Protein AF-A0A0F9LWI1-F1 (afdb_monomer_lite)

Radius of gyration: 13.27 Å; chains: 1; bounding box: 30×37×36 Å

Organism: NCBI:txid412755

Foldseek 3Di:
DWFKAKAFDFVQQQLPCCLQCQDPQNVVCCVVPVDDDLQRGQWDGDPRGIGGRDDPPGPDYDPPPCRSCVPRPRNGIDMFIWDDDVPDGDGDPPDD

Structure (mmCIF, N/CA/C/O backbone):
data_AF-A0A0F9LWI1-F1
#
_entry.id   AF-A0A0F9LWI1-F1
#
loop_
_atom_site.group_PDB
_atom_site.id
_atom_site.type_symbol
_atom_site.label_atom_id
_atom_site.label_alt_id
_atom_site.label_comp_id
_atom_site.label_asym_id
_atom_site.label_entity_id
_atom_site.label_seq_id
_atom_site.pdbx_PDB_ins_code
_atom_site.Cartn_x
_atom_site.Cartn_y
_atom_site.Cartn_z
_atom_site.occupancy
_atom_site.B_iso_or_equiv
_atom_site.auth_seq_id
_atom_site.auth_comp_id
_atom_site.auth_asym_id
_atom_site.auth_atom_id
_atom_site.pdbx_PDB_model_num
ATOM 1 N N . MET A 1 1 ? -17.614 3.703 9.883 1.00 61.25 1 MET A N 1
ATOM 2 C CA . MET A 1 1 ? -16.838 3.423 8.656 1.00 61.25 1 MET A CA 1
ATOM 3 C C . MET A 1 1 ? -16.037 2.156 8.907 1.00 61.25 1 MET A C 1
ATOM 5 O O . MET A 1 1 ? -15.418 2.070 9.960 1.00 61.25 1 MET A O 1
ATOM 9 N N . GLN A 1 2 ? -16.137 1.152 8.036 1.00 77.12 2 GLN A N 1
ATOM 10 C CA . GLN A 1 2 ? -15.335 -0.071 8.159 1.00 77.12 2 GLN A CA 1
ATOM 11 C C . GLN A 1 2 ? -13.884 0.231 7.776 1.00 77.12 2 GLN A C 1
ATOM 13 O O . GLN A 1 2 ? -13.646 1.077 6.916 1.00 77.12 2 GLN A O 1
ATOM 18 N N . ILE A 1 3 ? -12.930 -0.435 8.425 1.00 83.44 3 ILE A N 1
ATOM 19 C CA . ILE A 1 3 ? -11.502 -0.253 8.161 1.00 83.44 3 ILE A CA 1
ATOM 20 C C . ILE A 1 3 ? -10.921 -1.577 7.676 1.00 83.44 3 ILE A C 1
ATOM 22 O O . ILE A 1 3 ? -11.288 -2.639 8.178 1.00 83.44 3 ILE A O 1
ATOM 26 N N . TYR A 1 4 ? -10.009 -1.507 6.710 1.00 93.06 4 TYR A N 1
ATOM 27 C CA . TYR A 1 4 ? -9.396 -2.675 6.095 1.00 93.06 4 TYR A CA 1
ATOM 28 C C . TYR A 1 4 ? -7.875 -2.687 6.275 1.00 93.06 4 TYR A C 1
ATOM 30 O O . TYR A 1 4 ? -7.222 -1.645 6.375 1.00 93.06 4 TYR A O 1
ATOM 38 N N . ARG A 1 5 ? -7.296 -3.888 6.286 1.00 93.44 5 ARG A N 1
ATOM 39 C CA . ARG A 1 5 ? -5.852 -4.132 6.277 1.00 93.44 5 ARG A CA 1
ATOM 40 C C . ARG A 1 5 ? -5.444 -4.727 4.933 1.00 93.44 5 ARG A C 1
ATOM 42 O O . ARG A 1 5 ? -6.106 -5.617 4.412 1.00 93.44 5 ARG A O 1
ATOM 49 N N . LEU A 1 6 ? -4.319 -4.264 4.395 1.00 96.25 6 LEU A N 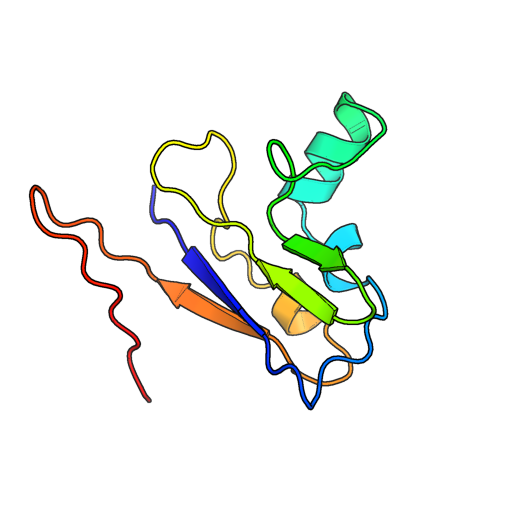1
ATOM 50 C CA . LEU A 1 6 ? -3.708 -4.842 3.199 1.00 96.25 6 LEU A CA 1
ATOM 51 C C . LEU A 1 6 ? -2.670 -5.890 3.609 1.00 96.25 6 LEU A C 1
ATOM 53 O O . LEU A 1 6 ? -1.707 -5.572 4.311 1.00 96.25 6 LEU A O 1
ATOM 57 N N . ARG A 1 7 ? -2.834 -7.129 3.148 1.00 96.44 7 ARG A N 1
ATOM 58 C CA . ARG A 1 7 ? -1.796 -8.166 3.199 1.00 96.44 7 ARG A CA 1
ATOM 59 C C . ARG A 1 7 ? -1.062 -8.190 1.871 1.00 96.44 7 ARG A C 1
ATOM 61 O O . ARG A 1 7 ? -1.698 -8.266 0.824 1.00 96.44 7 ARG A O 1
ATOM 68 N N . ILE A 1 8 ? 0.268 -8.169 1.919 1.00 97.62 8 ILE A N 1
ATOM 69 C CA . ILE A 1 8 ? 1.113 -8.260 0.727 1.00 97.62 8 ILE A CA 1
ATOM 70 C C . ILE A 1 8 ? 1.967 -9.524 0.782 1.00 97.62 8 ILE A C 1
ATOM 72 O O . ILE A 1 8 ? 2.709 -9.741 1.742 1.00 97.62 8 ILE A O 1
ATOM 76 N N . ASN A 1 9 ? 1.879 -10.345 -0.265 1.00 98.00 9 ASN A N 1
ATOM 77 C CA . ASN A 1 9 ? 2.788 -11.461 -0.486 1.00 98.00 9 ASN A CA 1
ATOM 78 C C . ASN A 1 9 ? 4.151 -10.918 -0.936 1.00 98.00 9 ASN A C 1
ATOM 80 O O . ASN A 1 9 ? 4.313 -10.470 -2.072 1.00 98.00 9 ASN A O 1
ATOM 84 N N . LYS A 1 10 ? 5.139 -10.972 -0.039 1.00 96.75 10 LYS A N 1
ATOM 85 C CA . LYS A 1 10 ? 6.488 -10.441 -0.282 1.00 96.75 10 LYS A CA 1
ATOM 86 C C . LYS A 1 10 ? 7.278 -11.227 -1.329 1.00 96.75 10 LYS A C 1
ATOM 88 O O . LYS A 1 10 ? 8.153 -10.648 -1.952 1.00 96.75 10 LYS A O 1
ATOM 93 N N . ASN A 1 11 ? 6.951 -12.501 -1.547 1.00 97.50 11 ASN A N 1
ATOM 94 C CA . ASN A 1 11 ? 7.619 -13.328 -2.555 1.00 97.50 11 ASN A CA 1
ATOM 95 C C . ASN A 1 11 ? 7.114 -13.014 -3.969 1.00 97.50 11 ASN A C 1
ATOM 97 O O . ASN A 1 11 ? 7.842 -13.197 -4.936 1.00 97.50 11 ASN A O 1
ATOM 101 N N . ALA A 1 12 ? 5.868 -12.547 -4.088 1.00 98.12 12 ALA A N 1
ATOM 102 C CA . ALA A 1 12 ? 5.275 -12.159 -5.366 1.00 98.12 12 ALA A CA 1
ATOM 103 C C . ALA A 1 12 ? 5.455 -10.664 -5.674 1.00 98.12 12 ALA A C 1
ATOM 105 O O . ALA A 1 12 ? 5.487 -10.273 -6.836 1.00 98.12 12 ALA A O 1
ATOM 106 N N . CYS A 1 13 ? 5.535 -9.803 -4.654 1.00 98.56 13 CYS A N 1
ATOM 107 C CA . CYS A 1 13 ? 5.632 -8.358 -4.840 1.00 98.56 13 CYS A CA 1
ATOM 108 C C . CYS A 1 13 ? 6.932 -7.961 -5.556 1.00 98.56 13 CYS A C 1
ATOM 110 O O . CYS A 1 13 ? 8.022 -8.181 -5.044 1.00 98.56 13 CYS A O 1
ATOM 112 N N . ILE A 1 14 ? 6.797 -7.281 -6.695 1.00 98.44 14 ILE A N 1
ATOM 113 C CA . ILE A 1 14 ? 7.928 -6.795 -7.505 1.00 98.44 14 ILE A CA 1
ATOM 114 C C . ILE A 1 14 ? 8.269 -5.313 -7.268 1.00 98.44 14 ILE A C 1
ATOM 116 O O . ILE A 1 14 ? 9.011 -4.716 -8.038 1.00 98.44 14 ILE A O 1
ATOM 120 N N . GLY A 1 15 ? 7.656 -4.665 -6.271 1.00 98.25 15 GLY A N 1
ATOM 121 C CA . GLY A 1 15 ? 7.978 -3.275 -5.918 1.00 98.25 15 GLY A CA 1
ATOM 122 C C . GLY A 1 15 ? 7.625 -2.202 -6.958 1.00 98.25 15 GLY A C 1
ATOM 123 O O . GLY A 1 15 ? 8.072 -1.070 -6.819 1.00 98.25 15 GLY A O 1
ATOM 124 N N . CYS A 1 16 ? 6.799 -2.507 -7.965 1.00 98.25 16 CYS A N 1
ATOM 125 C CA . CYS A 1 16 ? 6.499 -1.622 -9.109 1.00 98.25 16 CYS A CA 1
ATOM 126 C C . CYS A 1 16 ? 5.758 -0.308 -8.785 1.00 98.25 16 CYS A C 1
ATOM 128 O O . CYS A 1 16 ? 5.507 0.490 -9.682 1.00 98.25 16 CYS A O 1
ATOM 130 N N . ASN A 1 17 ? 5.367 -0.082 -7.529 1.00 97.75 17 ASN A N 1
ATOM 131 C CA . ASN A 1 17 ? 4.717 1.143 -7.047 1.00 97.75 17 ASN A CA 1
ATOM 132 C C . ASN A 1 17 ? 3.298 1.448 -7.590 1.00 97.75 17 ASN A C 1
ATOM 134 O O . ASN A 1 17 ? 2.677 2.411 -7.147 1.00 97.75 17 ASN A O 1
ATOM 138 N N . ILE A 1 18 ? 2.719 0.598 -8.451 1.00 98.31 18 ILE A N 1
ATOM 139 C CA . ILE A 1 18 ? 1.353 0.780 -8.993 1.00 98.31 18 ILE A CA 1
ATOM 140 C C . ILE A 1 18 ? 0.305 0.882 -7.877 1.00 98.31 18 ILE A C 1
ATOM 142 O O . ILE A 1 18 ? -0.598 1.712 -7.931 1.00 98.31 18 ILE A O 1
ATOM 146 N N . CYS A 1 19 ? 0.418 0.061 -6.833 1.00 98.44 19 CYS A N 1
ATOM 147 C CA . CYS A 1 19 ? -0.507 0.097 -5.698 1.00 98.44 19 CYS A CA 1
ATOM 148 C C . CYS A 1 19 ? -0.478 1.428 -4.925 1.00 98.44 19 CYS A C 1
ATOM 150 O O . CYS A 1 19 ? -1.498 1.825 -4.367 1.00 98.44 19 CYS A O 1
ATOM 152 N N . VAL A 1 20 ? 0.661 2.127 -4.919 1.00 98.25 20 VAL A N 1
ATOM 153 C CA . VAL A 1 20 ? 0.836 3.405 -4.219 1.00 98.25 20 VAL A CA 1
ATOM 154 C C . VAL A 1 20 ? 0.218 4.536 -5.020 1.00 98.25 20 VAL A C 1
ATOM 156 O O . VAL A 1 20 ? -0.488 5.357 -4.440 1.00 98.25 20 VAL A O 1
ATOM 159 N N . THR A 1 21 ? 0.446 4.561 -6.334 1.00 96.56 21 THR A N 1
ATOM 160 C CA . THR A 1 21 ? -0.061 5.613 -7.224 1.00 96.56 21 THR A CA 1
ATOM 161 C C . THR A 1 21 ? -1.536 5.439 -7.578 1.00 96.56 21 THR A C 1
ATOM 163 O O . THR A 1 21 ? -2.224 6.431 -7.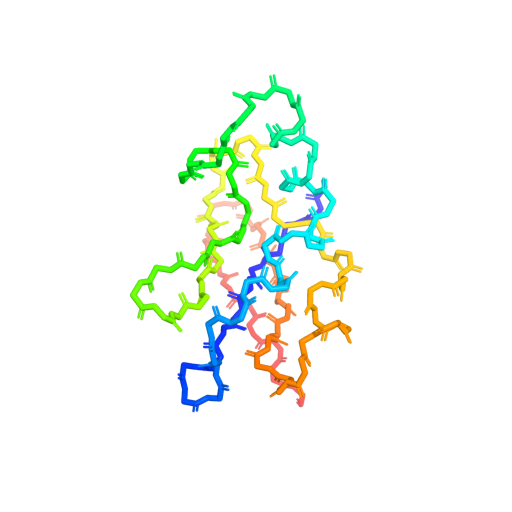788 1.00 96.56 21 THR A O 1
ATOM 166 N N . SER A 1 22 ? -2.044 4.203 -7.611 1.00 97.00 22 SER A N 1
ATOM 167 C CA . SER A 1 22 ? -3.457 3.925 -7.913 1.00 97.00 22 SER A CA 1
ATOM 168 C C . SER A 1 22 ? -4.392 4.048 -6.707 1.00 97.00 22 SER A C 1
ATOM 170 O O . SER A 1 22 ? -5.603 4.109 -6.893 1.00 97.00 22 SER A O 1
ATOM 172 N N . CYS A 1 23 ? -3.876 4.082 -5.473 1.00 98.31 23 CYS A N 1
ATOM 173 C CA . CYS A 1 23 ? -4.711 4.255 -4.286 1.00 98.31 23 CYS A CA 1
ATOM 174 C C . CYS A 1 23 ? -5.319 5.675 -4.259 1.00 98.31 23 CYS A C 1
ATOM 176 O O . CYS A 1 23 ? -4.562 6.642 -4.156 1.00 98.31 23 CYS A O 1
ATOM 178 N N . PRO A 1 24 ? -6.660 5.835 -4.273 1.00 97.75 24 PRO A N 1
ATOM 179 C CA . PRO A 1 24 ? -7.288 7.161 -4.275 1.00 97.75 24 PRO A CA 1
ATOM 180 C C . PRO A 1 24 ? -6.947 8.002 -3.037 1.00 97.75 24 PRO A C 1
ATOM 182 O O . PRO A 1 24 ? -6.760 9.211 -3.139 1.00 97.75 24 PRO A O 1
ATOM 185 N N . ILE A 1 25 ? -6.808 7.362 -1.870 1.00 97.62 25 ILE A N 1
ATOM 186 C CA . ILE A 1 25 ? -6.430 8.048 -0.626 1.00 97.62 25 ILE A CA 1
ATOM 187 C C . ILE A 1 25 ? -4.998 8.579 -0.734 1.00 97.62 25 ILE A C 1
ATOM 189 O O . ILE A 1 25 ? -4.770 9.759 -0.479 1.00 97.62 25 ILE A O 1
ATOM 193 N N . ASN A 1 26 ? -4.050 7.751 -1.188 1.00 98.19 26 ASN A N 1
ATOM 194 C CA . ASN A 1 26 ? -2.686 8.207 -1.458 1.00 98.19 26 ASN A CA 1
ATOM 195 C C . ASN A 1 26 ? -2.662 9.331 -2.494 1.00 98.19 26 ASN A C 1
ATOM 197 O O . ASN A 1 26 ? -1.956 10.309 -2.292 1.00 98.19 26 ASN A O 1
ATOM 201 N N . PHE A 1 27 ? -3.418 9.214 -3.589 1.00 97.44 27 PHE A N 1
ATOM 202 C CA . PHE A 1 27 ? -3.468 10.244 -4.624 1.00 97.44 27 PHE A CA 1
ATOM 203 C C . PHE A 1 27 ? -3.925 11.591 -4.056 1.00 97.44 27 PHE A C 1
ATOM 205 O O . PHE A 1 27 ? -3.288 12.610 -4.308 1.00 97.44 27 PHE A O 1
ATOM 212 N N . ASN A 1 28 ? -4.977 11.594 -3.232 1.00 97.69 28 ASN A N 1
ATOM 213 C CA . ASN A 1 28 ? -5.463 12.810 -2.582 1.00 97.69 28 ASN A CA 1
ATOM 214 C C . ASN A 1 28 ? -4.409 13.415 -1.646 1.00 97.69 28 ASN A C 1
ATOM 216 O O . ASN A 1 28 ? -4.157 14.614 -1.713 1.00 97.69 28 ASN A O 1
ATOM 220 N N . GLN A 1 29 ? -3.754 12.593 -0.822 1.00 97.62 29 GLN A N 1
ATOM 221 C CA . GLN A 1 29 ? -2.708 13.066 0.091 1.00 97.62 29 GLN A CA 1
ATOM 222 C C . GLN A 1 29 ? -1.460 13.556 -0.649 1.00 97.62 29 GLN A C 1
ATOM 224 O O . GLN A 1 29 ? -0.873 14.565 -0.268 1.00 97.62 29 GLN A O 1
ATOM 229 N N . LEU A 1 30 ? -1.090 12.902 -1.750 1.00 96.56 30 LEU A N 1
ATOM 230 C CA . LEU A 1 30 ? -0.002 13.338 -2.618 1.00 96.56 30 LEU A CA 1
ATOM 231 C C . LEU A 1 30 ? -0.335 14.666 -3.312 1.00 96.56 30 LEU A C 1
ATOM 233 O O . LEU A 1 30 ? 0.529 15.532 -3.394 1.00 96.56 30 LEU A O 1
ATOM 237 N N . LYS A 1 31 ? -1.577 14.852 -3.775 1.00 97.00 31 LYS A N 1
ATOM 238 C CA . LYS A 1 31 ? -2.042 16.106 -4.386 1.00 97.00 31 LYS A CA 1
ATOM 239 C C . LYS A 1 31 ? -2.037 17.269 -3.390 1.00 97.00 31 LYS A C 1
ATOM 241 O O . LYS A 1 31 ? -1.721 18.387 -3.776 1.00 97.00 31 LYS A O 1
ATOM 246 N N . GLU A 1 32 ? -2.410 17.011 -2.139 1.00 96.62 32 GLU A N 1
ATOM 247 C CA . GLU A 1 32 ? -2.506 18.028 -1.087 1.00 96.62 32 GLU A CA 1
ATOM 248 C C . GLU A 1 32 ? -1.138 18.390 -0.492 1.00 96.62 32 GLU A C 1
ATOM 250 O O . GLU A 1 32 ? -0.834 19.566 -0.323 1.00 96.62 32 GLU A O 1
ATOM 255 N N . MET A 1 33 ? -0.299 17.392 -0.196 1.00 96.00 33 MET A N 1
ATOM 256 C CA . MET A 1 33 ? 0.958 17.590 0.539 1.00 96.00 33 MET A CA 1
ATOM 257 C C . MET A 1 33 ? 2.210 17.555 -0.346 1.00 96.00 33 MET A C 1
ATOM 259 O O . MET A 1 33 ? 3.286 17.933 0.105 1.00 96.00 33 MET A O 1
ATOM 263 N N . GLY A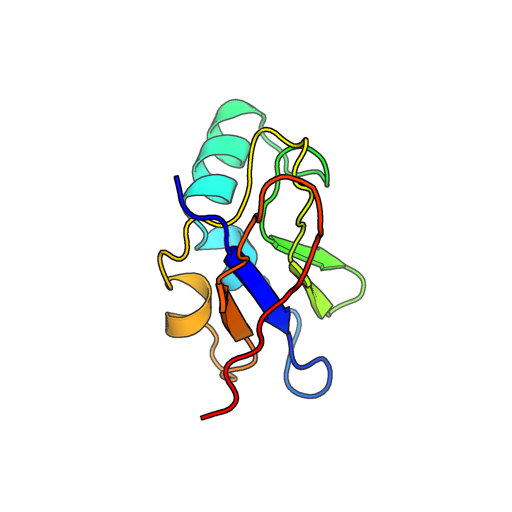 1 34 ? 2.111 17.071 -1.586 1.00 96.94 34 GLY A N 1
ATOM 264 C CA . GLY A 1 34 ? 3.244 16.912 -2.505 1.00 96.94 34 GLY A CA 1
ATOM 265 C C . GLY A 1 34 ? 4.133 15.695 -2.225 1.00 96.94 34 GLY A C 1
ATOM 266 O O . GLY A 1 34 ? 5.002 15.374 -3.032 1.00 96.94 34 GLY A O 1
ATOM 267 N N . PHE A 1 35 ? 3.919 14.981 -1.116 1.00 96.62 35 PHE A N 1
ATOM 268 C CA . PHE A 1 35 ? 4.670 13.779 -0.757 1.00 96.62 35 PHE A CA 1
ATOM 269 C C . PHE A 1 35 ? 3.839 12.813 0.097 1.00 96.62 35 PHE A C 1
ATOM 271 O O . PHE A 1 35 ? 2.865 13.196 0.748 1.00 96.62 35 PHE A O 1
ATOM 278 N N . LEU A 1 36 ? 4.249 11.541 0.109 1.00 97.81 36 LEU A N 1
ATOM 279 C CA . LEU A 1 36 ? 3.668 10.508 0.966 1.00 97.81 36 LEU A CA 1
ATOM 280 C C . LEU A 1 36 ? 4.632 10.111 2.086 1.00 97.81 36 LEU A C 1
ATOM 282 O O . LEU A 1 36 ? 5.822 9.898 1.860 1.00 97.81 36 LEU A O 1
ATOM 286 N N . THR A 1 37 ? 4.087 9.950 3.284 1.00 96.94 37 THR A N 1
ATOM 287 C CA . THR A 1 37 ? 4.758 9.477 4.493 1.00 96.94 37 THR A CA 1
ATOM 288 C C . THR A 1 37 ? 3.954 8.345 5.132 1.00 96.94 37 THR A C 1
ATOM 290 O O . THR A 1 37 ? 2.895 7.945 4.639 1.00 96.94 37 THR A O 1
ATOM 293 N N . LYS A 1 38 ? 4.442 7.800 6.252 1.00 96.25 38 LYS A N 1
ATOM 294 C CA . LYS A 1 38 ? 3.676 6.802 7.009 1.00 96.25 38 LYS A CA 1
ATOM 295 C C . LYS A 1 38 ? 2.412 7.394 7.635 1.00 96.25 38 LYS A C 1
ATOM 297 O O . LYS A 1 38 ? 1.463 6.665 7.891 1.00 96.25 38 LYS A O 1
ATOM 302 N N . GLU A 1 39 ? 2.394 8.697 7.874 1.00 95.44 39 GLU A N 1
ATOM 303 C CA . GLU A 1 39 ? 1.302 9.403 8.532 1.00 95.44 39 GLU A CA 1
ATOM 304 C C . GLU A 1 39 ? 0.127 9.609 7.566 1.00 95.44 39 GLU A C 1
ATOM 306 O O . GLU A 1 39 ? -1.013 9.320 7.938 1.00 95.44 39 GLU A O 1
ATOM 311 N N . ASN A 1 40 ? 0.391 9.997 6.310 1.00 96.06 40 ASN A N 1
ATOM 312 C CA . ASN A 1 40 ? -0.651 10.277 5.313 1.00 96.06 40 ASN A CA 1
ATOM 313 C C . ASN A 1 40 ? -0.915 9.124 4.312 1.00 96.06 40 ASN A C 1
ATOM 315 O O . ASN A 1 40 ? -2.009 9.030 3.764 1.00 96.06 40 ASN A O 1
ATOM 319 N N . GLY A 1 41 ? 0.032 8.204 4.098 1.00 97.12 41 GLY A N 1
ATOM 320 C CA . GLY A 1 41 ? -0.099 7.122 3.117 1.00 97.12 41 GLY A CA 1
ATOM 321 C C . GLY A 1 41 ? -0.824 5.884 3.650 1.00 97.12 41 GLY A C 1
ATOM 322 O O . GLY A 1 41 ? -0.646 5.480 4.796 1.00 97.12 41 GLY A O 1
ATOM 323 N N . VAL A 1 42 ? -1.622 5.221 2.819 1.00 97.38 42 VAL A N 1
ATOM 324 C CA . VAL A 1 42 ? -2.311 3.957 3.144 1.00 97.38 42 VAL A CA 1
ATOM 325 C C . VAL A 1 42 ? -1.498 2.735 2.715 1.00 97.38 42 VAL A C 1
ATOM 327 O O . VAL A 1 42 ? -1.518 1.702 3.381 1.00 97.38 42 VAL A O 1
ATOM 330 N N . ILE A 1 43 ? -0.750 2.845 1.623 1.00 98.31 43 ILE A N 1
ATOM 331 C CA . ILE A 1 43 ? 0.158 1.809 1.122 1.00 98.31 43 ILE A CA 1
ATOM 332 C C . ILE A 1 43 ? 1.404 2.478 0.561 1.00 98.31 43 ILE A C 1
ATOM 334 O O . ILE A 1 43 ? 1.292 3.476 -0.143 1.00 98.31 43 ILE A O 1
ATOM 338 N N . LEU A 1 44 ? 2.582 1.945 0.876 1.00 98.44 44 LEU A N 1
ATOM 339 C CA . LEU A 1 44 ? 3.868 2.451 0.393 1.00 98.44 44 LEU A CA 1
ATOM 340 C C . LEU A 1 44 ? 4.747 1.294 -0.074 1.00 98.44 44 LEU A C 1
ATOM 342 O O . LEU A 1 44 ? 4.541 0.150 0.326 1.00 98.44 44 LEU A O 1
ATOM 346 N N . VAL A 1 45 ? 5.759 1.600 -0.883 1.00 98.31 45 VAL A N 1
ATOM 347 C CA . VAL A 1 45 ? 6.846 0.673 -1.212 1.00 98.31 45 VAL A CA 1
ATOM 348 C C . VAL A 1 45 ? 8.107 1.120 -0.483 1.00 98.31 45 VAL A C 1
ATOM 350 O O . VAL A 1 45 ? 8.498 2.281 -0.563 1.00 98.31 45 VAL A O 1
ATOM 353 N N . LYS A 1 46 ? 8.760 0.197 0.225 1.00 96.75 46 LYS A N 1
ATOM 354 C CA . LYS A 1 46 ? 10.079 0.408 0.836 1.00 96.75 46 LYS A CA 1
ATOM 355 C C . LYS A 1 46 ? 10.929 -0.828 0.596 1.00 96.75 46 LYS A C 1
ATOM 357 O O . LYS A 1 46 ? 10.440 -1.945 0.741 1.00 96.75 46 LYS A O 1
ATOM 362 N N . ASN A 1 47 ? 12.192 -0.625 0.225 1.00 96.19 47 ASN A N 1
ATOM 363 C CA . ASN A 1 47 ? 13.143 -1.702 -0.073 1.00 96.19 47 ASN A CA 1
ATOM 364 C C . ASN A 1 47 ? 12.576 -2.724 -1.083 1.00 96.19 47 ASN A C 1
ATOM 366 O O . ASN A 1 47 ? 12.628 -3.928 -0.855 1.00 96.19 47 ASN A O 1
ATOM 370 N N . GLY A 1 48 ? 11.951 -2.236 -2.161 1.00 96.81 48 GLY A N 1
ATOM 371 C CA . GLY A 1 48 ? 11.396 -3.079 -3.228 1.00 96.81 48 GLY A CA 1
ATOM 372 C C . GLY A 1 48 ? 10.114 -3.842 -2.879 1.00 96.81 48 GLY A C 1
ATOM 373 O O . GLY A 1 48 ? 9.633 -4.606 -3.703 1.00 96.81 48 GLY A O 1
ATOM 374 N N . THR A 1 49 ? 9.523 -3.647 -1.695 1.00 98.06 49 THR A N 1
ATOM 375 C CA . THR A 1 49 ? 8.309 -4.369 -1.277 1.00 98.06 49 THR A CA 1
ATOM 376 C C . THR A 1 49 ? 7.216 -3.411 -0.813 1.00 98.06 49 THR A C 1
ATOM 378 O O . THR A 1 49 ? 7.476 -2.466 -0.066 1.00 98.06 49 THR A O 1
ATOM 381 N N . ALA A 1 50 ? 5.977 -3.664 -1.239 1.00 98.44 50 ALA A N 1
ATOM 382 C CA . ALA A 1 50 ? 4.812 -2.921 -0.771 1.00 98.44 50 ALA A CA 1
ATOM 383 C C . ALA A 1 50 ? 4.407 -3.341 0.653 1.00 98.44 50 ALA A C 1
ATOM 385 O O . ALA A 1 50 ? 4.443 -4.521 1.003 1.00 98.44 50 ALA A O 1
ATOM 386 N N . TYR A 1 51 ? 3.977 -2.383 1.468 1.00 97.81 51 TYR A N 1
ATOM 387 C CA . TYR A 1 51 ? 3.396 -2.611 2.789 1.00 97.81 51 TYR A CA 1
ATOM 388 C C . TYR A 1 51 ? 2.198 -1.681 2.997 1.00 97.81 51 TYR A C 1
ATOM 390 O O . TYR A 1 51 ? 2.253 -0.487 2.696 1.00 97.81 51 TYR A O 1
ATOM 398 N N . GLY A 1 52 ? 1.100 -2.241 3.503 1.00 96.69 52 GLY A N 1
ATOM 399 C CA . GLY A 1 52 ? -0.030 -1.454 3.979 1.00 96.69 52 GLY A CA 1
ATOM 400 C C . GLY A 1 52 ? 0.308 -0.788 5.308 1.00 96.69 52 GLY A C 1
ATOM 401 O O . GLY A 1 52 ? 1.039 -1.352 6.124 1.00 96.69 52 GLY A O 1
ATOM 402 N N . ILE A 1 53 ? -0.236 0.400 5.533 1.00 95.62 53 ILE A N 1
ATOM 403 C CA . ILE A 1 53 ? -0.121 1.118 6.796 1.00 95.62 53 ILE A CA 1
ATOM 404 C C . ILE A 1 53 ? -1.504 1.146 7.429 1.00 95.62 53 ILE A C 1
ATOM 406 O O . ILE A 1 53 ? -2.471 1.623 6.834 1.00 95.62 53 ILE A O 1
ATOM 410 N N . PHE A 1 54 ? -1.588 0.623 8.642 1.00 92.12 54 PHE A N 1
ATOM 411 C CA . PHE A 1 54 ? -2.827 0.517 9.390 1.00 92.12 54 PHE A CA 1
ATOM 412 C C . PHE A 1 54 ? -2.559 0.862 10.852 1.00 92.12 54 PHE A C 1
ATOM 414 O O . PHE A 1 54 ? -1.642 0.306 11.454 1.00 92.12 54 PHE A O 1
ATOM 421 N N . ASP A 1 55 ? -3.389 1.743 11.400 1.00 88.25 55 ASP A N 1
ATOM 422 C CA . ASP A 1 55 ? -3.483 2.043 12.829 1.00 88.25 55 ASP A CA 1
ATOM 423 C C . ASP A 1 55 ? -4.925 2.488 13.120 1.00 88.25 55 ASP A C 1
ATOM 425 O O . ASP A 1 55 ? -5.527 3.187 12.315 1.00 88.25 55 ASP A O 1
ATOM 429 N N . GLU A 1 56 ? -5.525 2.095 14.236 1.00 83.62 56 GLU A N 1
ATOM 430 C CA . GLU A 1 56 ? -6.905 2.503 14.555 1.00 83.62 56 GLU A CA 1
ATOM 431 C C . GLU A 1 56 ? -7.015 4.005 14.866 1.00 83.62 56 GLU A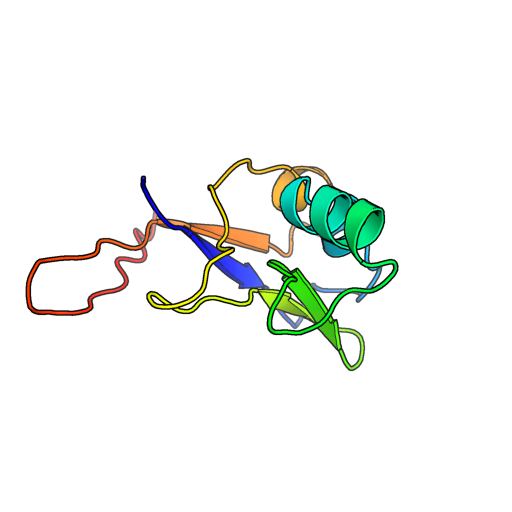 C 1
ATOM 433 O O . GLU A 1 56 ? -8.070 4.601 14.674 1.00 83.62 56 GLU A O 1
ATOM 438 N N . SER A 1 57 ? -5.925 4.622 15.326 1.00 86.12 57 SER A N 1
ATOM 439 C CA . SER A 1 57 ? -5.870 6.024 15.751 1.00 86.12 57 SER A CA 1
ATOM 440 C C . SER A 1 57 ? -5.537 7.003 14.624 1.00 86.12 57 SER A C 1
ATOM 442 O O . SER A 1 57 ? -5.635 8.217 14.809 1.00 86.12 57 SER A O 1
ATOM 444 N N . ARG A 1 58 ? -5.139 6.506 13.446 1.00 89.94 58 ARG A N 1
ATOM 445 C CA . ARG A 1 58 ? -4.725 7.376 12.339 1.00 89.94 58 ARG A CA 1
ATOM 446 C C . ARG A 1 58 ? -5.910 7.859 11.510 1.00 89.94 58 ARG A C 1
ATOM 448 O O . ARG A 1 58 ? -6.898 7.159 11.308 1.00 89.94 58 ARG A O 1
ATOM 455 N N . LYS A 1 59 ? -5.742 9.050 10.937 1.00 91.75 59 LYS A N 1
ATOM 456 C CA . LYS A 1 59 ? -6.753 9.726 10.113 1.00 91.75 59 LYS A CA 1
ATOM 457 C C . LYS A 1 59 ? -7.060 9.001 8.796 1.00 91.75 59 LYS A C 1
ATOM 459 O O . LYS A 1 59 ? -8.192 9.049 8.326 1.00 91.75 59 LYS A O 1
ATOM 464 N N . PHE A 1 60 ? -6.064 8.343 8.201 1.00 93.94 60 PHE A N 1
ATOM 465 C CA . PHE A 1 60 ? -6.177 7.720 6.882 1.00 93.94 60 PHE A CA 1
ATOM 466 C C . PHE A 1 60 ? -5.917 6.222 6.975 1.00 93.94 60 PHE A C 1
ATOM 468 O O . PHE A 1 60 ? -4.804 5.798 7.264 1.00 93.94 60 PHE A O 1
ATOM 475 N N . ASN A 1 61 ? -6.931 5.413 6.699 1.00 95.12 61 ASN A N 1
ATOM 476 C CA . ASN A 1 61 ? -6.796 3.966 6.584 1.00 95.12 61 ASN A CA 1
ATOM 477 C C . ASN A 1 61 ? -7.416 3.481 5.274 1.00 95.12 61 ASN A C 1
ATOM 479 O O . ASN A 1 61 ? -8.167 4.210 4.630 1.00 95.12 61 ASN A O 1
ATOM 483 N N . CYS A 1 62 ? -7.104 2.243 4.888 1.00 95.81 62 CYS A N 1
ATOM 484 C CA . CYS A 1 62 ? -7.733 1.613 3.735 1.00 95.81 62 CYS A CA 1
ATOM 485 C C . CYS A 1 62 ? -9.247 1.483 3.954 1.00 95.81 62 CYS A C 1
ATOM 487 O O . CYS A 1 62 ? -9.698 0.969 4.980 1.00 95.81 62 CYS A O 1
ATOM 489 N N . ASP A 1 63 ? -10.003 1.930 2.957 1.00 94.75 63 ASP A N 1
ATOM 490 C CA . ASP A 1 63 ? -11.466 1.892 2.888 1.00 94.75 63 ASP A CA 1
ATOM 491 C C . ASP A 1 63 ? -12.008 0.638 2.183 1.00 94.75 63 ASP A C 1
ATOM 493 O O . ASP A 1 63 ? -13.217 0.447 2.101 1.00 94.75 63 ASP A O 1
ATOM 497 N N . GLY A 1 64 ? -11.118 -0.220 1.676 1.00 95.75 64 GLY A N 1
ATOM 498 C CA . GLY A 1 64 ? -11.481 -1.452 0.985 1.00 95.75 64 GLY A CA 1
ATOM 499 C C . GLY A 1 64 ? -11.859 -1.283 -0.490 1.00 95.75 64 GLY A C 1
ATOM 500 O O . GLY A 1 64 ? -12.404 -2.217 -1.066 1.00 95.75 64 GLY A O 1
ATOM 501 N N . CYS A 1 65 ? -11.542 -0.156 -1.145 1.00 96.81 65 CYS A N 1
ATOM 502 C CA . CYS A 1 65 ? -11.948 0.102 -2.539 1.00 96.81 65 CYS A CA 1
ATOM 503 C C . CYS A 1 65 ? -11.430 -0.896 -3.602 1.00 96.81 65 CYS A C 1
ATOM 505 O O . CYS A 1 65 ? -11.915 -0.895 -4.732 1.00 96.81 65 CYS A O 1
ATOM 507 N N . GLY A 1 66 ? -10.421 -1.724 -3.302 1.00 96.81 66 GLY A N 1
ATOM 508 C CA . GLY A 1 66 ? -9.974 -2.800 -4.203 1.00 96.81 66 GLY A CA 1
ATOM 509 C C . GLY A 1 66 ? -9.086 -2.384 -5.382 1.00 96.81 66 GLY A C 1
ATOM 510 O O . GLY A 1 66 ? -8.559 -3.253 -6.077 1.00 96.81 66 GLY A O 1
ATOM 511 N N . VAL A 1 67 ? -8.848 -1.087 -5.602 1.00 97.94 67 VAL A N 1
ATOM 512 C CA . VAL A 1 67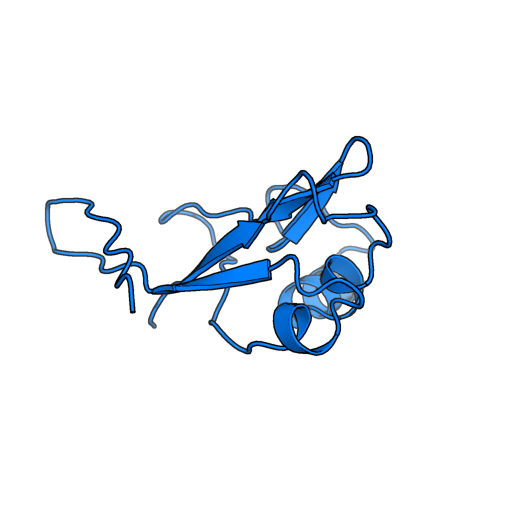 ? -8.088 -0.591 -6.768 1.00 97.94 67 VAL A CA 1
ATOM 513 C C . VAL A 1 67 ? -6.669 -1.171 -6.823 1.00 97.94 67 VAL A C 1
ATOM 515 O O . VAL A 1 67 ? -6.243 -1.681 -7.859 1.00 97.94 67 VAL A O 1
ATOM 518 N N . CYS A 1 68 ? -5.954 -1.179 -5.693 1.00 98.12 68 CYS A N 1
ATOM 519 C CA . CYS A 1 68 ? -4.599 -1.731 -5.627 1.00 98.12 68 CYS A CA 1
ATOM 520 C C . CYS A 1 68 ? -4.549 -3.242 -5.913 1.00 98.12 68 CYS A C 1
ATOM 522 O O . CYS A 1 68 ? -3.594 -3.705 -6.533 1.00 98.12 68 CYS A O 1
ATOM 524 N N . GLN A 1 69 ? -5.576 -3.997 -5.507 1.00 97.94 69 GLN A N 1
ATOM 525 C CA . GLN A 1 69 ? -5.697 -5.426 -5.798 1.00 97.94 69 GLN A CA 1
ATOM 526 C C . GLN A 1 69 ? -5.926 -5.650 -7.296 1.00 97.94 69 GLN A C 1
ATOM 528 O O . GLN A 1 69 ? -5.234 -6.464 -7.899 1.00 97.94 69 GLN A O 1
ATOM 533 N N . LYS A 1 70 ? -6.836 -4.879 -7.909 1.00 98.06 70 LYS A N 1
ATOM 534 C CA . LYS A 1 70 ? -7.167 -4.973 -9.339 1.00 98.06 70 LYS A CA 1
ATOM 535 C C . LYS A 1 70 ? -5.973 -4.683 -10.252 1.00 98.06 70 LYS A C 1
ATOM 537 O O . LYS A 1 70 ? -5.817 -5.345 -11.270 1.00 98.06 70 LYS A O 1
ATOM 542 N N . PHE A 1 71 ? -5.152 -3.692 -9.908 1.00 97.38 71 PHE A N 1
ATOM 543 C CA . PHE A 1 71 ? -4.032 -3.256 -10.749 1.00 97.38 71 PHE A CA 1
ATOM 544 C C . PHE A 1 71 ? -2.685 -3.883 -10.376 1.00 97.38 71 PHE A C 1
ATOM 546 O O . PHE A 1 71 ? -1.670 -3.550 -10.984 1.00 97.38 71 PHE A O 1
ATOM 553 N N . CYS A 1 72 ? -2.633 -4.784 -9.391 1.00 98.44 72 CYS A N 1
ATOM 554 C CA . CYS A 1 72 ? -1.398 -5.490 -9.081 1.00 98.44 72 CYS A CA 1
ATOM 555 C C . CYS A 1 72 ? -1.092 -6.515 -10.192 1.00 98.44 72 CYS A C 1
ATOM 557 O O . CYS A 1 72 ? -1.801 -7.516 -10.284 1.00 98.44 72 CYS A O 1
ATOM 559 N N . PRO A 1 73 ? -0.018 -6.347 -10.990 1.00 98.25 73 PRO A N 1
ATOM 560 C CA . PRO A 1 73 ? 0.256 -7.221 -12.140 1.00 98.25 73 PRO A CA 1
ATOM 561 C C . PRO A 1 73 ? 0.608 -8.662 -11.740 1.00 98.25 73 PRO A C 1
ATOM 563 O O . PRO A 1 73 ? 0.585 -9.567 -12.563 1.00 98.25 73 PRO A O 1
ATOM 566 N N . VAL A 1 74 ? 0.941 -8.865 -10.466 1.00 98.50 74 VAL A N 1
ATOM 567 C CA . VAL A 1 74 ? 1.386 -10.136 -9.878 1.00 98.50 74 VAL A CA 1
ATOM 568 C C . VAL A 1 74 ? 0.436 -10.621 -8.778 1.00 98.50 74 VAL A C 1
ATOM 570 O O . VAL A 1 74 ? 0.788 -11.511 -8.012 1.00 98.50 74 VAL A O 1
ATOM 573 N N . SER A 1 75 ? -0.755 -10.014 -8.660 1.00 98.12 75 SER A N 1
ATOM 574 C CA . SER A 1 75 ? -1.798 -10.394 -7.689 1.00 98.12 75 SER A CA 1
ATOM 575 C C . SER A 1 75 ? -1.294 -10.568 -6.244 1.00 98.12 75 SER A C 1
ATOM 577 O O . SER A 1 75 ? -1.726 -11.453 -5.511 1.00 98.12 75 SER A O 1
ATOM 579 N N . ALA A 1 76 ? -0.359 -9.718 -5.811 1.00 98.44 76 ALA A N 1
ATOM 580 C CA . ALA A 1 76 ? 0.321 -9.862 -4.523 1.00 98.44 76 ALA A CA 1
ATOM 581 C C . ALA A 1 76 ? -0.454 -9.285 -3.324 1.00 98.44 76 ALA A C 1
ATOM 583 O O . ALA A 1 76 ? 0.066 -9.331 -2.211 1.00 98.44 76 ALA A O 1
ATOM 584 N N . ILE A 1 77 ? -1.642 -8.705 -3.520 1.00 98.44 77 ILE A N 1
ATOM 585 C CA . ILE A 1 77 ? -2.360 -7.923 -2.501 1.00 98.44 77 ILE A CA 1
ATOM 586 C C . ILE A 1 77 ? -3.697 -8.589 -2.167 1.00 98.44 77 ILE A C 1
ATOM 588 O O . ILE A 1 77 ? -4.474 -8.879 -3.070 1.00 98.44 77 ILE A O 1
ATOM 592 N N . LYS A 1 78 ? -3.980 -8.768 -0.872 1.00 97.62 78 LYS A N 1
ATOM 593 C CA . LYS A 1 78 ? -5.303 -9.128 -0.337 1.00 97.62 78 LYS A CA 1
ATOM 594 C C . LYS A 1 78 ? -5.807 -8.033 0.604 1.00 97.62 78 LYS A C 1
ATOM 596 O O . LYS A 1 78 ? -5.009 -7.427 1.324 1.00 97.62 78 LYS A O 1
ATOM 601 N N . ILE A 1 79 ? -7.117 -7.800 0.615 1.00 95.88 79 ILE A N 1
ATOM 602 C CA . ILE A 1 79 ? -7.789 -6.841 1.502 1.00 95.88 79 ILE A CA 1
ATOM 603 C C . ILE A 1 79 ? -8.575 -7.610 2.569 1.00 95.88 79 ILE A C 1
ATOM 605 O O . ILE A 1 79 ? -9.401 -8.452 2.235 1.00 95.88 79 ILE A O 1
ATOM 609 N N . GLU A 1 80 ? -8.332 -7.310 3.844 1.00 93.31 80 GLU A N 1
ATOM 610 C CA . GLU A 1 80 ? -8.967 -7.965 4.995 1.00 93.31 80 GLU A CA 1
ATOM 611 C C . GLU A 1 80 ? -9.774 -6.946 5.808 1.00 93.31 80 GLU A C 1
ATOM 613 O O . GLU A 1 80 ? -9.260 -5.878 6.144 1.00 93.31 80 GLU A O 1
ATOM 618 N N . LEU A 1 81 ? -11.025 -7.266 6.152 1.00 89.50 81 LEU A N 1
ATOM 619 C CA . LEU A 1 81 ? -11.841 -6.435 7.041 1.00 89.50 81 LEU A CA 1
ATOM 620 C C . LEU A 1 81 ? -11.297 -6.501 8.474 1.00 89.50 81 LEU A C 1
ATOM 622 O O . LEU A 1 81 ? -11.084 -7.582 9.023 1.00 89.50 81 LEU A O 1
ATOM 626 N N . VAL A 1 82 ? -11.141 -5.345 9.114 1.00 85.50 82 VAL A N 1
ATOM 627 C CA . VAL A 1 82 ? -10.812 -5.264 10.539 1.00 85.50 82 VAL A CA 1
ATOM 628 C C . VAL A 1 82 ? -12.101 -5.043 11.326 1.00 85.50 82 VAL A C 1
ATOM 630 O O . VAL A 1 82 ? -12.744 -3.999 11.198 1.00 85.50 82 VAL A O 1
ATOM 633 N N . LYS A 1 83 ? -12.492 -6.021 12.153 1.00 74.00 83 LYS A N 1
ATOM 634 C CA . LYS A 1 83 ? -13.578 -5.827 13.118 1.00 74.00 83 LYS A CA 1
ATOM 635 C C . LYS A 1 83 ? -13.025 -5.119 14.349 1.00 74.00 83 LYS A C 1
ATOM 637 O O . LYS A 1 83 ? -12.178 -5.656 15.056 1.00 74.00 83 LYS A O 1
ATOM 642 N N . VAL A 1 84 ? -13.518 -3.913 14.598 1.00 63.31 84 VAL A N 1
ATOM 643 C CA . VAL A 1 84 ? -13.260 -3.192 15.844 1.00 63.31 84 VAL A CA 1
ATOM 644 C C . VAL A 1 84 ? -14.391 -3.548 16.803 1.00 63.31 84 VAL A C 1
ATOM 646 O O . VAL A 1 84 ? -15.484 -2.992 16.709 1.00 63.31 84 VAL A O 1
ATOM 649 N N . GLU A 1 85 ? -14.166 -4.522 17.682 1.00 57.97 85 GLU A N 1
ATOM 650 C CA . GLU A 1 85 ? -15.085 -4.796 18.788 1.00 57.97 85 GLU A CA 1
ATOM 651 C C . GLU A 1 85 ? -14.754 -3.853 19.948 1.00 57.97 85 GLU A C 1
ATOM 653 O O . GLU A 1 85 ? -13.584 -3.624 20.268 1.00 57.97 85 GLU A O 1
ATOM 658 N N . CYS A 1 86 ? -15.785 -3.276 20.573 1.00 47.53 86 CYS A N 1
ATOM 659 C CA . CYS A 1 86 ? -15.624 -2.407 21.735 1.00 47.53 86 CYS A CA 1
ATOM 660 C C . CYS A 1 86 ? -14.905 -3.188 22.855 1.00 47.53 86 CYS A C 1
ATOM 662 O O . CYS A 1 86 ? -15.503 -4.030 23.518 1.00 47.53 86 CYS A O 1
ATOM 664 N N . GLY A 1 87 ? -13.598 -2.951 23.017 1.00 55.59 87 GLY A N 1
ATOM 665 C CA . GLY A 1 87 ? -12.776 -3.492 24.103 1.00 55.59 87 GLY A CA 1
ATOM 666 C C . GLY A 1 87 ? -11.837 -4.661 23.772 1.00 55.59 87 GLY A C 1
ATOM 667 O O . GLY A 1 87 ? -11.006 -4.980 24.621 1.00 55.59 87 GLY A O 1
ATOM 668 N N . LYS A 1 88 ? -11.886 -5.286 22.582 1.00 53.16 88 LYS A N 1
ATOM 669 C CA . LYS A 1 88 ? -10.924 -6.343 22.181 1.00 53.16 88 LYS A CA 1
ATOM 670 C C . LYS A 1 88 ? -10.596 -6.277 20.684 1.00 53.16 88 LYS A C 1
ATOM 672 O O . LYS A 1 88 ? -11.483 -6.219 19.841 1.00 53.16 88 LYS A O 1
ATOM 677 N N . LYS A 1 89 ? -9.299 -6.281 20.358 1.00 50.56 89 LYS A N 1
ATOM 678 C CA . LYS A 1 89 ? -8.771 -6.123 18.992 1.00 50.56 89 LYS A CA 1
ATOM 679 C C . LYS A 1 89 ? -8.567 -7.488 18.341 1.00 50.56 89 LYS A C 1
ATOM 681 O O . LYS A 1 89 ? -7.565 -8.136 18.625 1.00 50.56 89 LYS A O 1
ATOM 686 N N . ASN A 1 90 ? -9.467 -7.906 17.451 1.00 53.25 90 ASN A N 1
ATOM 687 C CA . ASN A 1 90 ? -9.319 -9.162 16.712 1.00 53.25 90 ASN A CA 1
ATOM 688 C C . ASN A 1 90 ? -9.349 -8.913 15.195 1.00 53.25 90 ASN A C 1
ATOM 690 O O . ASN A 1 90 ? -10.337 -8.434 14.642 1.00 53.25 90 ASN A O 1
ATOM 694 N N . VAL A 1 91 ? -8.254 -9.263 14.509 1.00 54.38 91 VAL A N 1
ATOM 695 C CA . VAL A 1 91 ? -8.217 -9.355 13.041 1.00 54.38 91 VAL A CA 1
ATOM 696 C C . VAL A 1 91 ? -8.850 -10.684 12.664 1.00 54.38 91 VAL A C 1
ATOM 698 O O . VAL A 1 91 ? -8.312 -11.733 13.006 1.00 54.38 91 VAL A O 1
ATOM 701 N N . ILE A 1 92 ? -9.983 -10.647 11.973 1.00 55.78 92 ILE A N 1
ATOM 702 C CA . ILE A 1 92 ? -10.629 -11.858 11.475 1.00 55.78 92 ILE A CA 1
ATOM 703 C C . ILE A 1 92 ? -10.181 -12.023 10.028 1.00 55.78 92 ILE A C 1
ATOM 705 O O . ILE A 1 92 ? -10.771 -11.437 9.123 1.00 55.78 92 ILE A O 1
ATOM 709 N N . SER A 1 93 ? -9.103 -12.777 9.804 1.00 46.91 93 SER A N 1
ATOM 710 C CA . SER A 1 93 ? -8.861 -13.349 8.482 1.00 46.91 93 SER A CA 1
ATOM 711 C C . SER A 1 93 ? -9.960 -14.380 8.261 1.00 46.91 93 SER A C 1
ATOM 713 O O . SER A 1 93 ? -9.949 -15.448 8.867 1.00 46.91 93 SER A O 1
ATOM 715 N N . GLN A 1 94 ? -10.974 -14.038 7.469 1.00 43.19 94 GLN A N 1
ATOM 716 C CA . GLN A 1 94 ? -11.824 -15.073 6.902 1.00 43.19 94 GLN A CA 1
ATOM 717 C C . GLN A 1 94 ? -11.000 -15.742 5.808 1.00 43.19 94 GLN A C 1
ATOM 719 O O . GLN A 1 94 ? -10.892 -15.227 4.697 1.00 43.19 94 GLN A O 1
ATOM 724 N N . ASP A 1 95 ? -10.352 -16.841 6.184 1.00 41.22 95 ASP A N 1
ATOM 725 C CA . A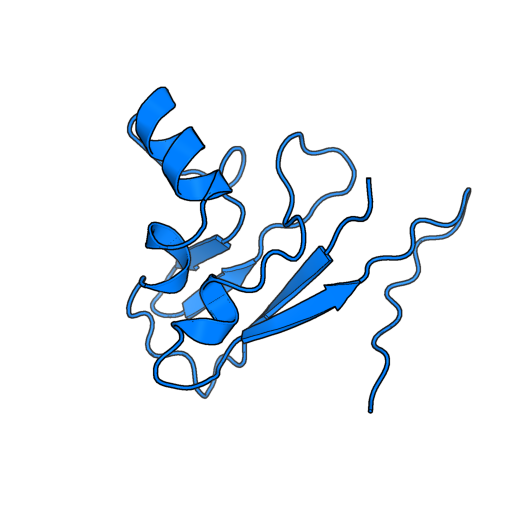SP A 1 95 ? -9.892 -17.842 5.238 1.00 41.22 95 ASP A CA 1
ATOM 726 C C . ASP A 1 95 ? -11.142 -18.409 4.553 1.00 41.22 95 ASP A C 1
ATOM 728 O O . ASP A 1 95 ? -11.955 -19.094 5.177 1.00 41.22 95 ASP A O 1
ATOM 732 N N . PHE A 1 96 ? -11.311 -18.047 3.285 1.00 39.56 96 PHE A N 1
ATOM 733 C CA . PHE A 1 96 ? -12.055 -18.828 2.306 1.00 39.56 96 PHE A CA 1
ATOM 734 C C . PHE A 1 96 ? -11.054 -19.320 1.263 1.00 39.56 96 PHE A C 1
ATOM 736 O O . PHE A 1 96 ? -10.167 -18.516 0.875 1.00 39.56 96 PHE A O 1
#

pLDDT: mean 89.17, std 16.27, range [39.56, 98.56]

InterPro domains:
  IPR017896 4Fe-4S ferredoxin-type, iron-sulphur binding domain [PF13187] (12-77)
  IPR017896 4Fe-4S ferredoxin-type, iron-sulphur binding domain [PS51379] (4-33)
  IPR017896 4Fe-4S ferredoxin-type, iron-sulphur binding domain [PS51379] (50-82)
  IPR017900 4Fe-4S ferredoxin, iron-sulphur binding, conserved site [PS00198] (62-73)

Sequence (96 aa):
MQIYRLRINKNACIGCNICVTSCPINFNQLKEMGFLTKENGVILVKNGTAYGIFDESRKFNCDGCGVCQKFCPVSAIKIELVKVECGKKNVISQDF

Secondary structure (DSSP, 8-state):
--EEEEEE-TTT-----HHHHH-HHHHHHHHHHSS--TTT-SEEEETTEEEE---TTSS--B----HHHHT-TT--EEEEEEEEETTEEEE-----